Protein AF-A0A2V9RZC2-F1 (afdb_monomer_lite)

Structure (mmCIF, N/CA/C/O backbone):
data_AF-A0A2V9RZC2-F1
#
_entry.id   AF-A0A2V9RZC2-F1
#
loop_
_atom_site.group_PDB
_atom_site.id
_atom_site.type_symbol
_atom_site.label_atom_id
_atom_site.label_alt_id
_atom_site.label_comp_id
_atom_site.label_asym_id
_atom_site.label_entity_id
_atom_site.label_seq_id
_atom_site.pdbx_PDB_ins_code
_atom_site.Cartn_x
_atom_site.Cartn_y
_atom_site.Cartn_z
_atom_site.occupancy
_atom_site.B_iso_or_equiv
_atom_site.auth_seq_id
_atom_site.auth_comp_id
_atom_site.auth_asym_id
_atom_site.auth_atom_id
_atom_site.pdbx_PDB_model_num
ATOM 1 N N . MET A 1 1 ? 24.066 -20.140 -25.108 1.00 56.97 1 MET A N 1
ATOM 2 C CA . MET A 1 1 ? 24.301 -19.162 -24.017 1.00 56.97 1 MET A CA 1
ATOM 3 C C . MET A 1 1 ? 23.384 -17.933 -24.104 1.00 56.97 1 MET A C 1
ATOM 5 O O . MET A 1 1 ? 23.168 -17.300 -23.084 1.00 56.97 1 MET A O 1
ATOM 9 N N . SER A 1 2 ? 22.792 -17.625 -25.269 1.00 66.31 2 SER A N 1
ATOM 10 C CA . SER A 1 2 ? 21.811 -16.539 -25.463 1.00 66.31 2 SER A CA 1
ATOM 11 C C . SER A 1 2 ? 20.410 -16.830 -24.903 1.00 66.31 2 SER A C 1
ATOM 13 O O . SER A 1 2 ? 19.768 -15.919 -24.393 1.00 66.31 2 SER A O 1
ATOM 15 N N . GLU A 1 3 ? 19.943 -18.082 -24.952 1.00 69.06 3 GLU A N 1
ATOM 16 C CA . GLU A 1 3 ? 18.590 -18.438 -24.488 1.00 69.06 3 GLU A CA 1
ATOM 17 C C . GLU A 1 3 ? 18.415 -18.283 -22.971 1.00 69.06 3 GLU A C 1
ATOM 19 O O . GLU A 1 3 ? 17.398 -17.768 -22.523 1.00 69.06 3 GLU A O 1
ATOM 24 N N . LEU A 1 4 ? 19.424 -18.652 -22.170 1.00 71.31 4 LEU A N 1
ATOM 25 C CA . LEU A 1 4 ? 19.379 -18.516 -20.704 1.00 71.31 4 LEU A CA 1
ATOM 26 C C . LEU A 1 4 ? 19.185 -17.054 -20.267 1.00 71.31 4 LEU A C 1
ATOM 28 O O . LEU A 1 4 ? 18.345 -16.767 -19.422 1.00 71.31 4 LEU A O 1
ATOM 32 N N . LEU A 1 5 ? 19.887 -16.118 -20.914 1.00 70.94 5 LEU A N 1
ATOM 33 C CA . LEU A 1 5 ? 19.755 -14.681 -20.649 1.00 70.94 5 LEU A CA 1
ATOM 34 C C . LEU A 1 5 ? 18.361 -14.139 -21.005 1.00 70.94 5 LEU A C 1
ATOM 36 O O . LEU A 1 5 ? 17.854 -13.244 -20.326 1.00 70.94 5 LEU A O 1
ATOM 40 N N . GLN A 1 6 ? 17.727 -14.677 -22.051 1.00 75.44 6 GLN A N 1
ATOM 41 C CA . GLN A 1 6 ? 16.351 -14.320 -22.405 1.00 75.44 6 GLN A CA 1
ATOM 42 C C . GLN A 1 6 ? 15.351 -14.850 -21.371 1.00 75.44 6 GLN A C 1
ATOM 44 O O . GLN A 1 6 ? 14.456 -14.107 -20.959 1.00 75.44 6 GLN A O 1
ATOM 49 N N . TRP A 1 7 ? 15.528 -16.089 -20.904 1.00 77.19 7 TRP A N 1
ATOM 50 C CA . TRP A 1 7 ? 14.687 -16.680 -19.862 1.00 77.19 7 TRP A CA 1
ATOM 51 C C . TRP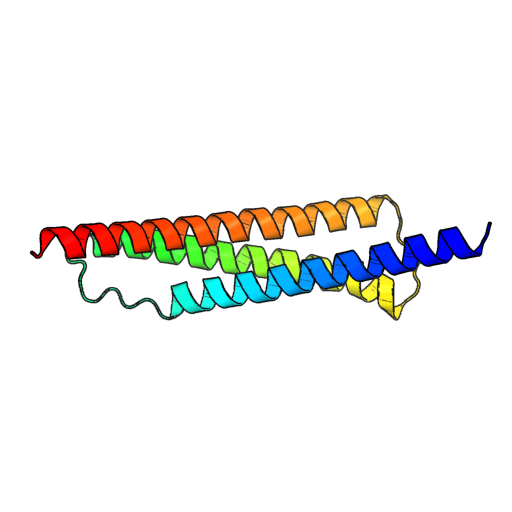 A 1 7 ? 14.766 -15.911 -18.542 1.00 77.19 7 TRP A C 1
ATOM 53 O O . TRP A 1 7 ? 13.722 -15.583 -17.977 1.00 77.19 7 TRP A O 1
ATOM 63 N N . ASP A 1 8 ? 15.964 -15.533 -18.098 1.00 78.62 8 ASP A N 1
ATOM 64 C CA . ASP A 1 8 ? 16.151 -14.736 -16.878 1.00 78.62 8 ASP A CA 1
ATOM 65 C C . ASP A 1 8 ? 15.466 -13.364 -16.978 1.00 78.62 8 ASP A C 1
ATOM 67 O O . ASP A 1 8 ? 14.846 -12.878 -16.024 1.00 78.62 8 ASP A O 1
ATOM 71 N N . HIS A 1 9 ? 15.527 -12.738 -18.156 1.00 77.00 9 HIS A N 1
ATOM 72 C CA . HIS A 1 9 ? 14.887 -11.450 -18.398 1.00 77.00 9 HIS A CA 1
ATOM 73 C C . HIS A 1 9 ? 13.353 -11.544 -18.363 1.00 77.00 9 HIS A C 1
ATOM 75 O O . HIS A 1 9 ? 12.690 -10.714 -17.729 1.00 77.00 9 HIS A O 1
ATOM 81 N N . LEU A 1 10 ? 12.785 -12.569 -19.003 1.00 80.62 10 LEU A N 1
ATOM 82 C CA . LEU A 1 10 ? 11.345 -12.836 -18.991 1.00 80.62 10 LEU A CA 1
ATOM 83 C C . LEU A 1 10 ? 10.847 -13.196 -17.588 1.00 80.62 10 LEU A C 1
ATOM 85 O O . LEU A 1 10 ? 9.820 -12.674 -17.145 1.00 80.62 10 LEU A O 1
ATOM 89 N N . LEU A 1 11 ? 11.599 -14.023 -16.860 1.00 85.50 11 LEU A N 1
ATOM 90 C CA . LEU A 1 11 ? 11.280 -14.408 -15.489 1.00 85.50 11 LEU A CA 1
ATOM 91 C C . LEU A 1 11 ? 11.259 -13.188 -14.564 1.00 85.50 11 LEU A C 1
ATOM 93 O O . LEU A 1 11 ? 10.305 -12.994 -13.809 1.00 85.50 11 LEU A O 1
ATOM 97 N N . SER A 1 12 ? 12.271 -12.323 -14.663 1.00 81.38 12 SER A N 1
ATOM 98 C CA . SER A 1 12 ? 12.325 -11.084 -13.887 1.00 81.38 12 SER A CA 1
ATOM 99 C C . SER A 1 12 ? 11.103 -10.205 -14.154 1.00 81.38 12 SER A C 1
ATOM 101 O O . SER A 1 12 ? 10.437 -9.770 -13.211 1.00 81.38 12 SER A O 1
ATOM 103 N N . LYS A 1 13 ? 10.738 -9.992 -15.424 1.00 81.38 13 LYS A N 1
ATOM 104 C CA . LYS A 1 13 ? 9.528 -9.247 -15.802 1.00 81.38 13 LYS A CA 1
ATOM 105 C C . LYS A 1 13 ? 8.275 -9.837 -15.154 1.00 81.38 13 LYS A C 1
ATOM 107 O O . LYS A 1 13 ? 7.525 -9.100 -14.513 1.00 81.38 13 LYS A O 1
ATOM 112 N N . TYR A 1 14 ? 8.090 -11.151 -15.255 1.00 86.81 14 TYR A N 1
ATOM 113 C CA . TYR A 1 14 ? 6.941 -11.849 -14.680 1.00 86.81 14 TYR A CA 1
ATOM 114 C C . TYR A 1 14 ? 6.846 -11.670 -13.158 1.00 86.81 14 TYR A C 1
ATOM 116 O O . TYR A 1 14 ? 5.783 -11.318 -12.644 1.00 86.81 14 TYR A O 1
ATOM 124 N N . ILE A 1 15 ? 7.965 -11.815 -12.440 1.00 88.25 15 ILE A N 1
ATOM 125 C CA . ILE A 1 15 ? 8.017 -11.633 -10.981 1.00 88.25 15 ILE A CA 1
ATOM 126 C C . ILE A 1 15 ? 7.565 -10.221 -10.582 1.00 88.25 15 ILE A C 1
ATOM 128 O O . ILE A 1 15 ? 6.790 -10.073 -9.637 1.00 88.25 15 ILE A O 1
ATOM 132 N N . HIS A 1 16 ? 7.991 -9.178 -11.301 1.00 87.69 16 HIS A N 1
ATOM 133 C CA . HIS A 1 16 ? 7.593 -7.802 -10.979 1.00 87.69 16 HIS A CA 1
ATOM 134 C C . HIS A 1 16 ? 6.086 -7.566 -11.171 1.00 87.69 16 HIS A C 1
ATOM 136 O O . HIS A 1 16 ? 5.474 -6.891 -10.341 1.00 87.69 16 HIS A O 1
ATOM 142 N N . VAL A 1 17 ? 5.472 -8.130 -12.218 1.00 90.88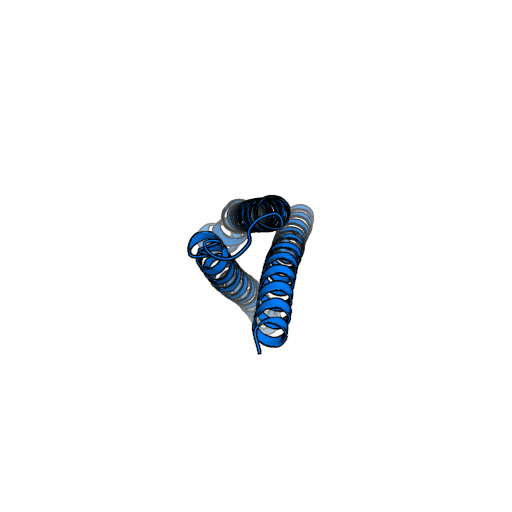 17 VAL A N 1
ATOM 143 C CA . VAL A 1 17 ? 4.010 -8.044 -12.434 1.00 90.88 17 VAL A CA 1
ATOM 144 C C . VAL A 1 17 ? 3.247 -8.823 -11.375 1.00 90.88 17 VAL A C 1
ATOM 146 O O . VAL A 1 17 ? 2.247 -8.338 -10.842 1.00 90.88 17 VAL A O 1
ATOM 149 N N . TRP A 1 18 ? 3.732 -10.015 -11.045 1.00 93.06 18 TRP A N 1
ATOM 150 C CA . TRP A 1 18 ? 3.134 -10.860 -10.023 1.00 93.06 18 TRP A CA 1
ATOM 151 C C . TRP A 1 18 ? 3.149 -10.176 -8.650 1.00 93.06 18 TRP A C 1
ATOM 153 O O . TRP A 1 18 ? 2.101 -10.041 -8.016 1.00 93.06 18 TRP A O 1
ATOM 163 N N . LEU A 1 19 ? 4.301 -9.633 -8.239 1.00 90.88 19 LEU A N 1
ATOM 164 C CA . LEU A 1 19 ? 4.432 -8.858 -7.001 1.00 90.88 19 LEU A CA 1
ATOM 165 C C . LEU A 1 19 ? 3.522 -7.629 -6.996 1.00 90.88 19 LEU A C 1
ATOM 167 O O . LEU A 1 19 ? 2.859 -7.359 -5.994 1.00 90.88 19 LEU A O 1
ATOM 171 N N . TRP A 1 20 ? 3.467 -6.895 -8.109 1.00 93.50 20 TRP A N 1
ATOM 172 C CA . TRP A 1 20 ? 2.583 -5.740 -8.247 1.00 93.50 20 TRP A CA 1
ATOM 173 C C . TRP A 1 20 ? 1.109 -6.120 -8.073 1.00 93.50 20 TRP A C 1
ATOM 175 O O . TRP A 1 20 ? 0.383 -5.431 -7.361 1.00 93.50 20 TRP A O 1
ATOM 185 N N . SER A 1 21 ? 0.686 -7.238 -8.666 1.00 93.50 21 SER A N 1
ATOM 186 C CA . SER A 1 21 ? -0.699 -7.721 -8.613 1.00 93.50 21 SER A CA 1
ATOM 187 C C . SER A 1 21 ? -1.101 -8.147 -7.201 1.00 93.50 21 SER A C 1
ATOM 189 O O . SER A 1 21 ? -2.172 -7.767 -6.725 1.00 93.50 21 SER A O 1
ATOM 191 N N . ILE A 1 22 ? -0.220 -8.868 -6.495 1.00 93.94 22 ILE A N 1
ATOM 192 C CA . ILE A 1 22 ? -0.430 -9.245 -5.088 1.00 93.94 22 ILE A CA 1
ATOM 193 C C . ILE A 1 22 ? -0.562 -7.998 -4.216 1.00 93.94 22 ILE A C 1
ATOM 195 O O . ILE A 1 22 ? -1.509 -7.886 -3.439 1.00 93.94 22 ILE A O 1
ATOM 199 N N . LEU A 1 23 ? 0.362 -7.047 -4.363 1.00 93.81 23 LEU A N 1
ATOM 200 C CA . LEU A 1 23 ? 0.329 -5.791 -3.619 1.00 93.81 23 LEU A CA 1
ATOM 201 C C . LEU A 1 23 ? -0.949 -5.003 -3.899 1.00 93.81 23 LEU A C 1
ATOM 203 O O . LEU A 1 23 ? -1.593 -4.542 -2.964 1.00 93.81 23 LEU A O 1
ATOM 207 N N . PHE A 1 24 ? -1.337 -4.867 -5.167 1.00 95.50 24 PHE A N 1
ATOM 208 C CA . PHE A 1 24 ? -2.557 -4.162 -5.545 1.00 95.50 24 PHE A CA 1
ATOM 209 C C . PHE A 1 24 ? -3.794 -4.806 -4.909 1.00 95.50 24 PHE A C 1
ATOM 211 O O . PHE A 1 24 ? -4.600 -4.116 -4.280 1.00 95.50 24 PHE A O 1
ATOM 218 N N . SER A 1 25 ? -3.916 -6.131 -5.011 1.00 96.19 25 SER A N 1
ATOM 219 C CA . SER A 1 25 ? -5.031 -6.882 -4.430 1.00 96.19 25 SER A CA 1
ATOM 220 C C . SER A 1 25 ? -5.069 -6.777 -2.902 1.00 96.19 25 SER A C 1
ATOM 222 O O . SER A 1 25 ? -6.135 -6.583 -2.322 1.00 96.19 25 SER A O 1
ATOM 224 N N . ALA A 1 26 ? -3.922 -6.882 -2.231 1.00 94.31 26 ALA A N 1
ATOM 225 C CA . ALA A 1 26 ? -3.854 -6.775 -0.777 1.00 94.31 26 ALA A CA 1
ATOM 226 C C . ALA A 1 26 ? -4.189 -5.353 -0.303 1.00 94.31 26 ALA A C 1
ATOM 228 O O . ALA A 1 26 ? -4.988 -5.175 0.616 1.00 94.31 26 ALA A O 1
ATOM 229 N N . THR A 1 27 ? -3.635 -4.332 -0.958 1.00 95.06 27 THR A N 1
ATOM 230 C CA . THR A 1 27 ? -3.880 -2.928 -0.614 1.00 95.06 27 THR A CA 1
ATOM 231 C C . THR A 1 27 ? -5.338 -2.532 -0.832 1.00 95.06 27 THR A C 1
ATOM 233 O O . THR A 1 27 ? -5.915 -1.851 0.015 1.00 95.06 27 THR A O 1
ATOM 236 N N . THR A 1 28 ? -5.964 -2.985 -1.920 1.00 94.75 28 THR A N 1
ATOM 237 C CA . THR A 1 28 ? -7.398 -2.753 -2.166 1.00 94.75 28 THR A CA 1
ATOM 238 C C . THR A 1 28 ? -8.277 -3.485 -1.153 1.00 94.75 28 THR A C 1
ATOM 240 O O . THR A 1 28 ? -9.202 -2.876 -0.616 1.00 94.75 28 THR A O 1
ATOM 243 N N . GLY A 1 29 ? -7.955 -4.737 -0.811 1.00 95.75 29 GLY A N 1
ATOM 244 C CA . GLY A 1 29 ? -8.665 -5.495 0.224 1.00 95.75 29 GLY A CA 1
ATOM 245 C C . GLY A 1 29 ? -8.605 -4.828 1.603 1.00 95.75 29 GLY A C 1
ATOM 246 O O . GLY A 1 29 ? -9.639 -4.620 2.238 1.00 95.75 29 GLY A O 1
ATOM 247 N N . VAL A 1 30 ? -7.412 -4.416 2.044 1.00 94.06 30 VAL A N 1
ATOM 248 C CA . VAL A 1 30 ? -7.231 -3.693 3.318 1.00 94.06 30 VAL A CA 1
ATOM 249 C C . VAL A 1 30 ? -7.924 -2.330 3.282 1.00 94.06 30 VAL A C 1
ATOM 251 O O . VAL A 1 30 ? -8.580 -1.948 4.251 1.00 94.06 30 VAL A O 1
ATOM 254 N N . GLY A 1 31 ? -7.834 -1.614 2.158 1.00 93.31 31 GLY A N 1
ATOM 255 C CA . GLY A 1 31 ? -8.539 -0.351 1.949 1.00 93.31 31 GLY A CA 1
ATOM 256 C C . GLY A 1 31 ? -10.050 -0.496 2.104 1.00 93.31 31 GLY A C 1
ATOM 257 O O . GLY A 1 31 ? -10.664 0.265 2.850 1.00 93.31 31 GLY A O 1
ATOM 258 N N . TYR A 1 32 ? -10.639 -1.515 1.477 1.00 94.06 32 TYR A N 1
ATOM 259 C CA . TYR A 1 32 ? -12.062 -1.813 1.615 1.00 94.06 32 TYR A CA 1
ATOM 260 C C . TYR A 1 32 ? -12.445 -2.110 3.069 1.00 94.06 32 TYR A C 1
ATOM 262 O O . TYR A 1 32 ? -13.413 -1.543 3.570 1.00 94.06 32 TYR A O 1
ATOM 270 N N . MET A 1 33 ? -11.662 -2.931 3.776 1.00 92.31 33 MET A N 1
ATOM 271 C CA . MET A 1 33 ? -11.922 -3.250 5.186 1.00 92.31 33 MET A CA 1
ATOM 272 C C . MET A 1 33 ? -11.888 -2.018 6.099 1.00 92.31 33 MET A C 1
ATOM 274 O O . MET A 1 33 ? -12.651 -1.961 7.061 1.00 92.31 33 MET A O 1
ATOM 278 N N . LEU A 1 34 ? -11.011 -1.050 5.822 1.00 90.44 34 LEU A N 1
ATOM 279 C CA . LEU A 1 34 ? -10.931 0.199 6.585 1.00 90.44 34 LEU A CA 1
ATOM 280 C C . LEU A 1 34 ? -12.100 1.140 6.273 1.00 90.44 34 LEU A C 1
ATOM 282 O O . LEU A 1 34 ? -12.639 1.754 7.187 1.00 90.44 34 LEU A O 1
ATOM 286 N N . VAL A 1 35 ? -12.515 1.238 5.007 1.00 88.75 35 VAL A N 1
ATOM 287 C CA . VAL A 1 35 ? -13.643 2.091 4.587 1.00 88.75 35 VAL A CA 1
ATOM 288 C C . VAL A 1 35 ? -14.985 1.527 5.052 1.00 88.75 35 VAL A C 1
ATOM 290 O O . VAL A 1 35 ? -15.861 2.278 5.471 1.00 88.75 35 VAL A O 1
ATOM 293 N N . ALA A 1 36 ? -15.153 0.206 5.003 1.00 87.81 36 ALA A N 1
ATOM 294 C CA . ALA A 1 36 ? -16.378 -0.469 5.426 1.00 87.81 36 ALA A CA 1
ATOM 295 C C . ALA A 1 36 ? -16.546 -0.526 6.957 1.00 87.81 36 ALA A C 1
ATOM 297 O O . ALA A 1 36 ? -17.569 -1.006 7.448 1.00 87.81 36 ALA A O 1
ATOM 298 N N . TYR A 1 37 ? -15.554 -0.061 7.718 1.00 85.31 37 TYR A N 1
ATOM 299 C CA . TYR A 1 37 ? -15.573 -0.104 9.170 1.00 85.31 37 TYR A CA 1
ATOM 300 C C . TYR A 1 37 ? -16.673 0.792 9.759 1.00 85.31 37 TYR A C 1
ATOM 302 O O . TYR A 1 37 ? -16.712 1.998 9.511 1.00 85.31 37 TYR A O 1
ATOM 310 N N . ARG A 1 38 ? -17.547 0.215 10.594 1.00 80.00 38 ARG A N 1
ATOM 311 C CA . ARG A 1 38 ? -18.607 0.948 11.305 1.00 80.00 38 ARG A CA 1
ATOM 312 C C . ARG A 1 38 ? -18.330 0.996 12.802 1.00 80.00 38 ARG A C 1
ATOM 314 O O . ARG A 1 38 ? -18.500 0.016 13.519 1.00 80.00 38 ARG A O 1
ATOM 321 N N . GLY A 1 39 ? -17.943 2.173 13.286 1.00 68.56 39 GLY A N 1
ATOM 322 C CA . GLY A 1 39 ? -17.580 2.424 14.682 1.00 68.56 39 GLY A CA 1
ATOM 323 C C . GLY A 1 39 ? -18.754 2.640 15.649 1.00 68.56 39 GLY A C 1
ATOM 324 O O . GLY A 1 39 ? -18.581 3.325 16.652 1.00 68.56 39 GLY A O 1
ATOM 325 N N . GLU A 1 40 ? -19.938 2.082 15.399 1.00 64.56 40 GLU A N 1
ATOM 326 C CA . GLU A 1 40 ? -21.167 2.406 16.153 1.00 64.56 40 GLU A CA 1
ATOM 327 C C . GLU A 1 40 ? -21.122 2.019 17.655 1.00 64.56 40 GLU A C 1
ATOM 329 O O . GLU A 1 40 ? -22.027 2.359 18.409 1.00 64.56 40 GLU A O 1
ATOM 334 N N . ARG A 1 41 ? -20.074 1.326 18.134 1.00 67.69 41 ARG A N 1
ATOM 335 C CA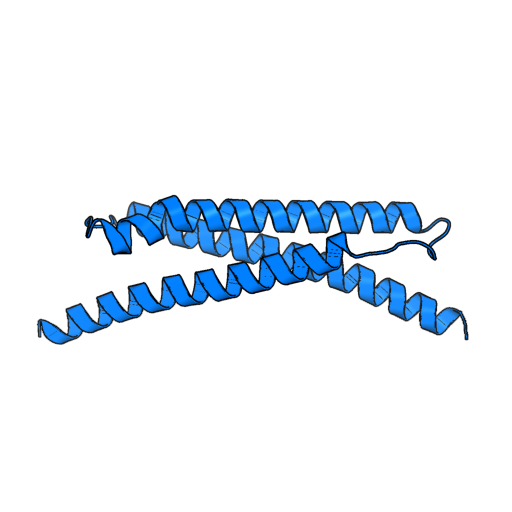 . ARG A 1 41 ? -20.038 0.682 19.465 1.00 67.69 41 ARG A CA 1
ATOM 336 C C . ARG A 1 41 ? -18.999 1.215 20.462 1.00 67.69 41 ARG A C 1
ATOM 338 O O . ARG A 1 41 ? -18.861 0.612 21.526 1.00 67.69 41 ARG A O 1
ATOM 345 N N . TRP A 1 42 ? -18.284 2.302 20.160 1.00 72.38 42 TRP A N 1
ATOM 346 C CA . TRP A 1 42 ? -17.019 2.618 20.853 1.00 72.38 42 TRP A CA 1
ATOM 347 C C . TRP A 1 42 ? -17.046 3.717 21.920 1.00 72.38 42 TRP A C 1
ATOM 349 O O . TRP A 1 42 ? -16.051 3.872 22.625 1.00 72.38 42 TRP A O 1
ATOM 359 N N . GLY A 1 43 ? -18.141 4.467 22.087 1.00 75.94 43 GLY A N 1
ATOM 360 C CA . GLY A 1 43 ? -18.238 5.497 23.136 1.00 75.94 43 GLY A CA 1
ATOM 361 C C . GLY A 1 43 ? -17.037 6.459 23.136 1.00 75.94 43 GLY A C 1
ATOM 362 O O . GLY A 1 43 ? -16.701 7.030 22.099 1.00 75.94 43 GLY A O 1
ATOM 363 N N . SER A 1 44 ? -16.348 6.605 24.273 1.00 76.12 44 SER A N 1
ATOM 364 C CA . SER A 1 44 ? -15.158 7.464 24.431 1.00 76.12 44 SER A CA 1
ATOM 365 C C . SER A 1 44 ? -13.903 6.979 23.683 1.00 76.12 44 SER A C 1
ATOM 367 O O . SER A 1 44 ? -13.031 7.789 23.378 1.00 76.12 44 SER A O 1
ATOM 369 N N . LEU A 1 45 ? -13.815 5.693 23.318 1.00 80.56 45 LEU A N 1
ATOM 370 C CA . LEU A 1 45 ? -12.706 5.136 22.522 1.00 80.56 45 LEU A CA 1
ATOM 371 C C . LEU A 1 45 ? -12.852 5.414 21.014 1.00 80.56 45 LEU A C 1
ATOM 373 O O . LEU A 1 45 ? -11.931 5.144 20.240 1.00 80.56 45 LEU A O 1
ATOM 377 N N . SER A 1 46 ? -13.990 5.975 20.589 1.00 82.69 46 SER A N 1
ATOM 378 C CA . SER A 1 46 ? -14.295 6.265 19.181 1.00 82.69 46 SER A CA 1
ATOM 379 C C . SER A 1 46 ? -13.254 7.165 18.513 1.00 82.69 46 SER A C 1
ATOM 381 O O . SER A 1 46 ? -12.853 6.891 17.384 1.00 82.69 46 SER A O 1
ATOM 383 N N . ILE A 1 47 ? -12.761 8.187 19.218 1.00 85.69 47 ILE A N 1
ATOM 384 C CA . ILE A 1 47 ? -11.768 9.133 18.690 1.00 85.69 47 ILE A CA 1
ATOM 385 C C . ILE A 1 47 ? -10.438 8.425 18.409 1.00 85.69 47 ILE A C 1
ATOM 387 O O . ILE A 1 47 ? -9.869 8.590 17.331 1.00 85.69 47 ILE A O 1
ATOM 391 N N . GLY A 1 48 ? -9.959 7.597 19.344 1.00 88.31 48 GLY A N 1
ATOM 392 C CA . GLY A 1 48 ? -8.703 6.859 19.175 1.00 88.31 48 GLY A CA 1
ATOM 393 C C . GLY A 1 48 ? -8.754 5.912 17.977 1.00 88.31 48 GLY A C 1
ATOM 394 O O . GLY A 1 48 ? -7.820 5.841 17.182 1.00 88.31 48 GLY A O 1
ATOM 395 N N . ILE A 1 49 ? -9.888 5.246 17.786 1.00 88.81 49 ILE A N 1
ATOM 396 C CA . ILE A 1 49 ? -10.093 4.340 16.654 1.00 88.81 49 ILE A CA 1
ATOM 397 C C . ILE A 1 49 ? -10.221 5.097 15.347 1.00 88.81 49 ILE A C 1
ATOM 399 O O . ILE A 1 49 ? -9.668 4.655 14.346 1.00 88.81 49 ILE A O 1
ATOM 403 N N . LEU A 1 50 ? -10.889 6.247 15.347 1.00 88.81 50 LEU A N 1
ATOM 404 C CA . LEU A 1 50 ? -10.991 7.089 14.163 1.00 88.81 50 LEU A CA 1
ATOM 405 C C . LEU A 1 50 ? -9.607 7.563 13.701 1.00 88.81 50 LEU A C 1
ATOM 407 O O . LEU A 1 50 ? -9.332 7.548 12.503 1.00 88.81 50 LEU A O 1
ATOM 411 N N . ILE A 1 51 ? -8.706 7.887 14.635 1.00 91.94 51 ILE A N 1
ATOM 412 C CA . ILE A 1 51 ? -7.304 8.204 14.322 1.00 91.94 51 ILE A CA 1
ATOM 413 C C . ILE A 1 51 ? -6.596 6.994 13.697 1.00 91.94 51 ILE A C 1
ATOM 415 O O . ILE A 1 51 ? -5.914 7.147 12.684 1.00 91.94 51 ILE A O 1
ATOM 419 N N . ILE A 1 52 ? -6.778 5.789 14.247 1.00 93.31 52 ILE A N 1
ATOM 420 C CA . ILE A 1 52 ? -6.166 4.562 13.705 1.00 93.31 52 ILE A CA 1
ATOM 421 C C . ILE A 1 52 ? -6.718 4.240 12.309 1.00 93.31 52 ILE A C 1
ATOM 423 O O . ILE A 1 52 ? -5.947 3.896 11.412 1.00 93.31 52 ILE A O 1
ATOM 427 N N . VAL A 1 53 ? -8.027 4.399 12.092 1.00 92.56 53 VAL A N 1
ATOM 428 C CA . VAL A 1 53 ? -8.674 4.226 10.782 1.00 92.56 53 VAL A CA 1
ATOM 429 C C . VAL A 1 53 ? -8.131 5.242 9.782 1.00 92.56 53 VAL A C 1
ATOM 431 O O . VAL A 1 53 ? -7.738 4.855 8.683 1.00 92.56 53 VAL A O 1
ATOM 434 N N . ALA A 1 54 ? -8.047 6.521 10.158 1.00 93.19 54 ALA A N 1
ATOM 435 C CA . ALA A 1 54 ? -7.500 7.570 9.303 1.00 93.19 54 ALA A CA 1
ATOM 436 C C . ALA A 1 54 ? -6.028 7.301 8.951 1.00 93.19 54 ALA A C 1
ATOM 438 O O . ALA A 1 54 ? -5.646 7.383 7.784 1.00 93.19 54 ALA A O 1
ATOM 439 N N . PHE A 1 55 ? -5.213 6.905 9.931 1.00 95.94 55 PHE A N 1
ATOM 440 C CA . PHE A 1 55 ? -3.818 6.518 9.716 1.00 95.94 55 PHE A CA 1
ATOM 441 C C . PHE A 1 55 ? -3.692 5.311 8.773 1.00 95.94 55 PHE A C 1
ATOM 443 O O . PHE A 1 55 ? -2.871 5.320 7.849 1.00 95.94 55 PHE A O 1
ATOM 450 N N . GLY A 1 56 ? -4.532 4.290 8.961 1.00 94.69 56 GLY A N 1
ATOM 451 C CA . GLY A 1 56 ? -4.611 3.136 8.071 1.00 94.69 56 GLY A CA 1
ATOM 452 C C . GLY A 1 56 ? -4.997 3.541 6.648 1.00 94.69 56 GLY A C 1
ATOM 453 O O . GLY A 1 56 ? -4.332 3.137 5.696 1.00 94.69 56 GLY A O 1
ATOM 454 N N . ALA A 1 57 ? -6.010 4.395 6.492 1.00 94.50 57 ALA A N 1
ATOM 455 C CA . ALA A 1 57 ? -6.473 4.879 5.194 1.00 94.50 57 ALA A CA 1
ATOM 456 C C . ALA A 1 57 ? -5.390 5.689 4.463 1.00 94.50 57 ALA A C 1
ATOM 458 O O . ALA A 1 57 ? -5.121 5.440 3.288 1.00 94.50 57 ALA A O 1
ATOM 459 N N . VAL A 1 58 ? -4.698 6.595 5.162 1.00 96.75 58 VAL A N 1
ATOM 460 C CA . VAL A 1 58 ? -3.549 7.331 4.606 1.00 96.75 58 VAL A CA 1
ATOM 461 C C . VAL A 1 58 ? -2.440 6.365 4.188 1.00 96.75 58 VAL A C 1
ATOM 463 O O . VAL A 1 58 ? -1.873 6.513 3.106 1.00 96.75 58 VAL A O 1
ATOM 466 N N . SER A 1 59 ? -2.162 5.337 4.990 1.00 97.12 59 SER A N 1
ATOM 467 C CA . SER A 1 59 ? -1.175 4.309 4.648 1.00 97.12 59 SER A CA 1
ATOM 468 C C . SER A 1 59 ? -1.573 3.535 3.383 1.00 97.12 59 SER A C 1
ATOM 470 O O . SER A 1 59 ? -0.741 3.348 2.495 1.00 97.12 59 SER A O 1
ATOM 472 N N . VAL A 1 60 ? -2.847 3.165 3.222 1.00 96.50 60 VAL A N 1
ATOM 473 C CA . VAL A 1 60 ? -3.363 2.555 1.982 1.00 96.50 60 VAL A CA 1
ATOM 474 C C . VAL A 1 60 ? -3.160 3.485 0.786 1.00 96.50 60 VAL A C 1
ATOM 476 O O . VAL A 1 60 ? -2.624 3.053 -0.235 1.00 96.50 60 VAL A O 1
ATOM 479 N N . LEU A 1 61 ? -3.515 4.766 0.912 1.00 96.69 61 LEU A N 1
ATOM 480 C CA . LEU A 1 61 ? -3.340 5.750 -0.161 1.00 96.69 61 LEU A CA 1
ATOM 481 C C . LEU A 1 61 ? -1.868 5.908 -0.558 1.00 96.69 61 LEU A C 1
ATOM 483 O O . LEU A 1 61 ? -1.546 5.919 -1.746 1.00 96.69 61 LEU A O 1
ATOM 487 N N . LEU A 1 62 ? -0.957 5.973 0.414 1.00 96.56 62 LEU A N 1
ATOM 488 C CA . LEU A 1 62 ? 0.482 6.052 0.157 1.00 96.56 62 LEU A CA 1
ATOM 489 C C . LEU A 1 62 ? 1.030 4.764 -0.477 1.00 96.56 62 LEU A C 1
ATOM 491 O O . LEU A 1 62 ? 1.909 4.834 -1.345 1.00 96.56 62 LEU A O 1
ATOM 495 N N . SER A 1 63 ? 0.502 3.601 -0.086 1.00 95.31 63 SER A N 1
ATOM 496 C CA . SER A 1 63 ? 0.830 2.320 -0.713 1.00 95.31 63 SER A CA 1
ATOM 497 C C . SER A 1 63 ? 0.396 2.297 -2.179 1.00 95.31 63 SER A C 1
ATOM 499 O O . SER A 1 63 ? 1.239 2.026 -3.039 1.00 95.31 63 SER A O 1
ATOM 501 N N . LEU A 1 64 ? -0.859 2.667 -2.474 1.00 94.62 64 LEU A N 1
ATOM 502 C CA . LEU A 1 64 ? -1.396 2.765 -3.838 1.00 94.62 64 LEU A CA 1
ATOM 503 C C . LEU A 1 64 ? -0.636 3.789 -4.679 1.00 94.62 64 LEU A C 1
ATOM 505 O O . LEU A 1 64 ? -0.289 3.505 -5.823 1.00 94.62 64 LEU A O 1
ATOM 509 N N . TYR A 1 65 ? -0.318 4.954 -4.114 1.00 95.94 65 TYR A N 1
ATO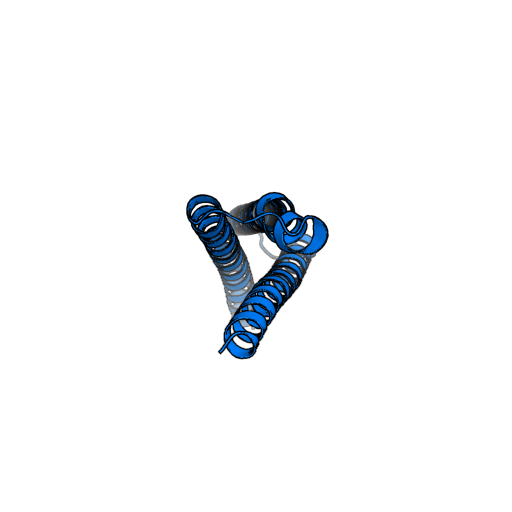M 510 C CA . TYR A 1 65 ? 0.459 5.980 -4.802 1.00 95.94 65 TYR A CA 1
ATOM 511 C C . TYR A 1 65 ? 1.846 5.458 -5.199 1.00 95.94 65 TYR A C 1
ATOM 513 O O . TYR A 1 65 ? 2.261 5.591 -6.352 1.00 95.94 65 TYR A O 1
ATOM 521 N N . SER A 1 66 ? 2.562 4.817 -4.269 1.00 93.31 66 SER A N 1
ATOM 522 C CA . SER A 1 66 ? 3.880 4.236 -4.551 1.00 93.31 66 SER A CA 1
ATOM 523 C C . SER A 1 66 ? 3.795 3.117 -5.593 1.00 93.31 66 SER A C 1
ATOM 525 O O . SER A 1 66 ? 4.646 3.031 -6.482 1.00 93.31 66 SER A O 1
ATOM 527 N N . LEU A 1 67 ? 2.738 2.305 -5.523 1.00 94.00 67 LEU A N 1
ATOM 528 C CA . LEU A 1 67 ? 2.474 1.212 -6.450 1.00 94.00 67 LEU A CA 1
ATOM 529 C C . LEU A 1 67 ? 2.148 1.718 -7.867 1.00 94.00 67 LEU A C 1
ATOM 531 O O . LEU A 1 67 ? 2.677 1.198 -8.849 1.00 94.00 67 LEU A O 1
ATOM 535 N N . GLY A 1 68 ? 1.346 2.778 -7.981 1.00 92.94 68 GLY A N 1
ATOM 536 C CA . GLY A 1 68 ? 1.052 3.447 -9.249 1.00 92.94 68 GLY A CA 1
ATOM 537 C C . GLY A 1 68 ? 2.296 4.101 -9.855 1.00 92.94 68 GLY A C 1
ATOM 538 O O . GLY A 1 68 ? 2.549 3.987 -11.053 1.00 92.94 68 GLY A O 1
ATOM 539 N N . ARG A 1 69 ? 3.154 4.709 -9.025 1.00 92.75 69 ARG A N 1
ATOM 540 C CA . ARG A 1 69 ? 4.449 5.249 -9.476 1.00 92.75 69 ARG A CA 1
ATOM 541 C C . ARG A 1 69 ? 5.416 4.154 -9.928 1.00 92.75 69 ARG A C 1
ATOM 543 O O . ARG A 1 69 ? 6.249 4.422 -10.794 1.00 92.75 69 ARG A O 1
ATOM 550 N N . PHE A 1 70 ? 5.356 2.957 -9.352 1.00 92.31 70 PHE A N 1
ATOM 551 C CA . PHE A 1 70 ? 6.117 1.801 -9.831 1.00 92.31 70 PHE A CA 1
ATOM 552 C C . PHE A 1 70 ? 5.573 1.286 -11.171 1.00 92.31 70 PHE A C 1
ATOM 554 O O . PHE A 1 70 ? 6.357 1.059 -12.091 1.00 92.31 70 PHE A O 1
ATOM 561 N N . LEU A 1 71 ? 4.246 1.195 -11.311 1.00 92.00 71 LEU A N 1
ATOM 562 C CA . LEU A 1 71 ? 3.590 0.793 -12.557 1.00 92.00 71 LEU A CA 1
ATOM 563 C C . LEU A 1 71 ? 3.999 1.705 -13.718 1.00 92.00 71 LEU A C 1
ATOM 565 O O . LEU A 1 71 ? 4.578 1.248 -14.697 1.00 92.00 71 LEU A O 1
ATOM 569 N N . VAL A 1 72 ? 3.751 3.009 -13.575 1.00 90.50 72 VAL A N 1
ATOM 570 C CA . VAL A 1 72 ? 3.983 3.993 -14.643 1.00 90.50 72 VAL A CA 1
ATOM 571 C C . VAL A 1 72 ? 5.471 4.221 -14.896 1.00 90.50 72 VAL A C 1
ATOM 573 O O . VAL A 1 72 ? 5.882 4.419 -16.032 1.00 90.50 72 VAL A O 1
ATOM 576 N N . GLY A 1 73 ? 6.291 4.208 -13.844 1.00 85.81 73 GLY A N 1
ATOM 577 C CA . GLY A 1 73 ? 7.703 4.573 -13.954 1.00 85.81 73 GLY A CA 1
ATOM 578 C C . GLY A 1 73 ? 8.659 3.433 -14.293 1.00 85.81 73 GLY A C 1
ATOM 579 O O . GLY A 1 73 ? 9.816 3.720 -14.563 1.00 85.81 73 GLY A O 1
ATOM 580 N N . TYR A 1 74 ? 8.227 2.174 -14.223 1.00 89.00 74 TYR A N 1
ATOM 581 C CA . TYR A 1 74 ? 9.099 1.024 -14.480 1.00 89.00 74 TYR A CA 1
ATOM 582 C C . TYR A 1 74 ? 8.376 -0.073 -15.250 1.00 89.00 74 TYR A C 1
ATOM 584 O O . TYR A 1 74 ? 8.823 -0.466 -16.320 1.00 89.00 74 TYR A O 1
ATOM 592 N N . LEU A 1 75 ? 7.237 -0.539 -14.738 1.00 87.00 75 LEU A N 1
ATOM 593 C CA . LEU A 1 75 ? 6.570 -1.732 -15.256 1.00 87.00 75 LEU A CA 1
ATOM 594 C C . LEU A 1 75 ? 6.010 -1.506 -16.672 1.00 87.00 75 LEU A C 1
ATOM 596 O O . LEU A 1 75 ? 6.266 -2.316 -17.556 1.00 87.00 75 LEU A O 1
ATOM 600 N N . LEU A 1 76 ? 5.333 -0.380 -16.931 1.00 88.25 76 LEU A N 1
ATOM 601 C CA . LEU A 1 76 ? 4.849 -0.050 -18.277 1.00 88.25 76 LEU A CA 1
ATOM 602 C C . LEU A 1 76 ? 6.004 0.136 -19.287 1.00 88.25 76 LEU A C 1
ATOM 604 O O . LEU A 1 76 ? 5.982 -0.551 -20.309 1.00 88.25 76 LEU A O 1
ATOM 608 N N . PRO A 1 77 ? 7.045 0.956 -19.023 1.00 85.38 77 PRO A N 1
ATOM 609 C CA . PRO A 1 77 ? 8.198 1.059 -19.924 1.00 85.38 77 PRO A CA 1
ATOM 610 C C . PRO A 1 77 ? 8.905 -0.279 -20.188 1.00 85.38 77 PRO A C 1
ATOM 612 O O . PRO A 1 77 ? 9.267 -0.567 -21.328 1.00 85.38 77 PRO A O 1
ATOM 615 N N . ALA A 1 78 ? 9.057 -1.119 -19.154 1.00 83.12 78 ALA A N 1
ATOM 616 C CA . ALA A 1 78 ? 9.713 -2.427 -19.254 1.00 83.12 78 ALA A CA 1
ATOM 617 C C . ALA A 1 78 ? 8.997 -3.393 -20.204 1.00 83.12 78 ALA A C 1
ATOM 619 O O . ALA A 1 78 ? 9.641 -4.248 -20.818 1.00 83.12 78 ALA A O 1
ATOM 620 N N . PHE A 1 79 ? 7.667 -3.303 -20.268 1.00 81.44 79 PHE A N 1
ATOM 621 C CA . PHE A 1 79 ? 6.829 -4.220 -21.035 1.00 81.44 79 PHE A CA 1
ATOM 622 C C . PHE A 1 79 ? 6.472 -3.694 -22.423 1.00 81.44 79 PHE A C 1
ATOM 624 O O . PHE A 1 79 ? 6.447 -4.483 -23.359 1.00 81.44 79 PHE A O 1
ATOM 631 N N . PHE A 1 80 ? 6.202 -2.394 -22.565 1.00 82.62 80 PHE A N 1
ATOM 632 C CA . PHE A 1 80 ? 5.651 -1.839 -23.805 1.00 82.62 80 PHE A CA 1
ATOM 633 C C . PHE A 1 80 ? 6.678 -1.160 -24.705 1.00 82.62 80 PHE A C 1
ATOM 635 O O . PHE A 1 80 ? 6.445 -1.053 -25.903 1.00 82.62 80 PHE A O 1
ATOM 642 N N . THR A 1 81 ? 7.779 -0.653 -24.152 1.00 77.62 81 THR A N 1
ATOM 643 C CA . THR A 1 81 ? 8.714 0.191 -24.917 1.00 77.62 81 THR A CA 1
ATOM 644 C C . THR A 1 81 ? 10.028 -0.521 -25.225 1.00 77.62 81 THR A C 1
ATOM 646 O O . THR A 1 81 ? 10.863 0.051 -25.913 1.00 77.62 81 THR A O 1
ATOM 649 N N . GLU A 1 82 ? 10.240 -1.728 -24.677 1.00 67.62 82 GLU A N 1
ATOM 650 C CA . GLU A 1 82 ? 11.528 -2.452 -24.683 1.00 67.62 82 GLU A CA 1
ATOM 651 C C . GLU A 1 82 ? 12.732 -1.567 -24.313 1.00 67.62 82 GLU A C 1
ATOM 653 O O . GLU A 1 82 ? 13.882 -1.891 -24.603 1.00 67.62 82 GLU A O 1
ATOM 658 N N . ALA A 1 83 ? 12.471 -0.440 -23.644 1.00 65.62 83 ALA A N 1
ATOM 659 C CA . ALA A 1 83 ? 13.486 0.538 -23.333 1.00 65.62 83 ALA A CA 1
ATOM 660 C C . ALA A 1 83 ? 14.518 -0.137 -22.434 1.00 65.62 83 ALA A C 1
ATOM 662 O O . ALA A 1 83 ? 14.163 -0.784 -21.443 1.00 65.62 83 ALA A O 1
ATOM 663 N N . THR A 1 84 ? 15.796 0.004 -22.780 1.00 68.19 84 THR A N 1
ATOM 664 C CA . THR A 1 84 ? 16.899 -0.440 -21.932 1.00 68.19 84 THR A CA 1
ATOM 665 C C . THR A 1 84 ? 16.795 0.284 -20.600 1.00 68.19 84 THR A C 1
ATOM 667 O O . THR A 1 84 ? 17.147 1.457 -20.491 1.00 68.19 84 THR A O 1
ATOM 670 N N . ILE A 1 85 ? 16.251 -0.406 -19.597 1.00 74.44 85 ILE A N 1
ATOM 671 C CA . ILE A 1 85 ? 16.090 0.155 -18.264 1.00 74.44 85 ILE A CA 1
ATOM 672 C C . ILE A 1 85 ? 17.452 0.196 -17.595 1.00 74.4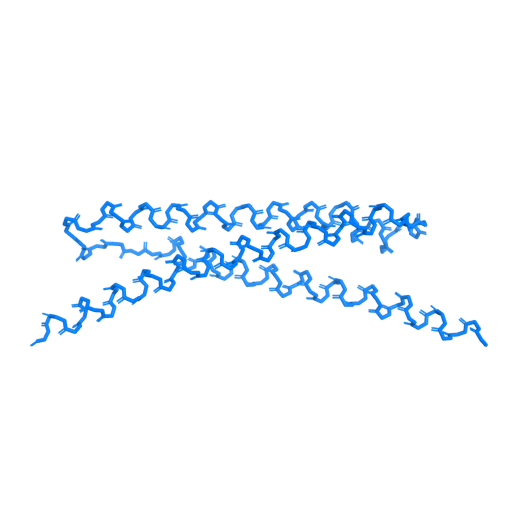4 85 ILE A C 1
ATOM 674 O O . ILE A 1 85 ? 18.056 -0.851 -17.334 1.00 74.44 85 ILE A O 1
ATOM 678 N N . ASP A 1 86 ? 17.889 1.412 -17.293 1.00 81.19 86 ASP A N 1
ATOM 679 C CA . ASP A 1 86 ? 19.128 1.664 -16.581 1.00 81.19 86 ASP A CA 1
ATOM 680 C C . ASP A 1 86 ? 19.090 1.070 -15.156 1.00 81.19 86 ASP A C 1
ATOM 682 O O . ASP A 1 86 ? 18.038 0.929 -14.518 1.00 81.19 86 ASP A O 1
ATOM 686 N N . GLU A 1 87 ? 20.264 0.736 -14.630 1.00 81.38 87 GLU A N 1
ATOM 687 C CA . GLU A 1 87 ? 20.491 0.302 -13.245 1.00 81.38 87 GLU A CA 1
ATOM 688 C C . GLU A 1 87 ? 19.855 1.278 -12.238 1.00 81.38 87 GLU A C 1
ATOM 690 O O . GLU A 1 87 ? 19.200 0.870 -11.269 1.00 81.38 87 GLU A O 1
ATOM 695 N N . ALA A 1 88 ? 19.964 2.583 -12.508 1.00 84.38 88 ALA A N 1
ATOM 696 C CA . ALA A 1 88 ? 19.375 3.627 -11.678 1.00 84.38 88 ALA A CA 1
ATOM 697 C C . ALA A 1 88 ? 17.841 3.519 -11.585 1.00 84.38 88 ALA A C 1
ATOM 699 O O . ALA A 1 88 ? 17.265 3.695 -10.501 1.00 84.38 88 ALA A O 1
ATOM 700 N N . ASP A 1 89 ? 17.173 3.192 -12.690 1.00 82.56 89 ASP A N 1
ATOM 701 C CA . ASP A 1 89 ? 15.718 3.065 -12.743 1.00 82.56 89 ASP A CA 1
ATOM 702 C C . ASP A 1 89 ? 15.237 1.773 -12.084 1.00 82.56 89 ASP A C 1
ATOM 704 O O . ASP A 1 89 ? 14.260 1.808 -11.328 1.00 82.56 89 ASP A O 1
ATOM 708 N N . LYS A 1 90 ? 15.976 0.666 -12.237 1.00 82.44 90 LYS A N 1
ATOM 709 C CA . LYS A 1 90 ? 15.735 -0.577 -11.479 1.00 82.44 90 LYS A CA 1
ATOM 710 C C . LYS A 1 90 ? 15.811 -0.341 -9.970 1.00 82.44 90 LYS A C 1
ATOM 712 O O . LYS A 1 90 ? 14.904 -0.729 -9.229 1.00 82.44 90 LYS A O 1
ATOM 717 N N . LYS A 1 91 ? 16.843 0.365 -9.497 1.00 87.25 91 LYS A N 1
ATOM 718 C CA . LYS A 1 91 ? 17.009 0.684 -8.068 1.00 87.25 91 LYS A CA 1
ATOM 719 C C . LYS A 1 91 ? 15.874 1.566 -7.536 1.00 87.25 91 LYS A C 1
ATOM 721 O O . LYS A 1 91 ? 15.349 1.334 -6.437 1.00 87.25 91 LYS A O 1
ATOM 726 N N . ARG A 1 92 ? 15.449 2.566 -8.316 1.00 87.94 92 ARG A N 1
ATOM 727 C CA . ARG A 1 92 ? 14.292 3.417 -7.980 1.00 87.94 92 ARG A CA 1
ATOM 728 C C . ARG A 1 92 ? 12.997 2.611 -7.946 1.00 87.94 92 ARG A C 1
ATOM 730 O O . ARG A 1 92 ? 12.193 2.811 -7.034 1.00 87.94 92 ARG A O 1
ATOM 737 N N . ALA A 1 93 ? 12.804 1.698 -8.893 1.00 86.25 93 ALA A N 1
ATOM 738 C CA . ALA A 1 93 ? 11.646 0.819 -8.955 1.00 86.25 93 ALA A CA 1
ATOM 739 C C . ALA A 1 93 ? 11.569 -0.092 -7.720 1.00 86.25 93 ALA A C 1
ATOM 741 O O . ALA A 1 93 ? 10.552 -0.083 -7.024 1.00 86.25 93 ALA A O 1
ATOM 742 N N . GLY A 1 94 ? 12.666 -0.767 -7.365 1.00 87.44 94 GLY A N 1
ATOM 743 C CA . GLY A 1 94 ? 12.743 -1.578 -6.146 1.00 87.44 94 GLY A CA 1
ATOM 744 C C . GLY A 1 94 ? 12.446 -0.769 -4.879 1.00 87.44 94 GLY A C 1
ATOM 745 O O . GLY A 1 94 ? 11.679 -1.206 -4.023 1.00 87.44 94 GLY A O 1
ATOM 746 N N . THR A 1 95 ? 12.947 0.469 -4.794 1.00 91.06 95 THR A N 1
ATOM 747 C CA . THR A 1 95 ? 12.639 1.375 -3.672 1.00 91.06 95 THR A CA 1
ATOM 748 C C . THR A 1 95 ? 11.147 1.722 -3.597 1.00 91.06 95 THR A C 1
ATOM 750 O O . THR A 1 95 ? 10.570 1.733 -2.508 1.00 91.06 95 THR A O 1
ATOM 753 N N . ARG A 1 96 ? 10.490 1.990 -4.736 1.00 90.94 96 ARG A N 1
ATOM 754 C CA . ARG A 1 96 ? 9.040 2.272 -4.788 1.00 90.94 96 ARG A CA 1
ATOM 755 C C . ARG A 1 96 ? 8.211 1.053 -4.389 1.00 90.94 96 ARG A C 1
ATOM 757 O O . ARG A 1 96 ? 7.230 1.207 -3.658 1.00 90.94 96 ARG A O 1
ATOM 764 N N . LEU A 1 97 ? 8.620 -0.137 -4.817 1.00 90.88 97 LEU A N 1
ATOM 765 C CA . LEU A 1 97 ? 7.964 -1.389 -4.451 1.00 90.88 97 LEU A CA 1
ATOM 766 C C . LEU A 1 97 ? 8.099 -1.657 -2.943 1.00 90.88 97 LEU A C 1
ATOM 768 O O . LEU A 1 97 ? 7.100 -1.865 -2.258 1.00 90.88 97 LEU A O 1
ATOM 772 N N . ALA A 1 98 ? 9.310 -1.524 -2.395 1.00 92.50 98 ALA A N 1
ATOM 773 C CA . ALA A 1 98 ? 9.563 -1.658 -0.961 1.00 92.50 98 ALA A CA 1
ATOM 774 C C . ALA A 1 98 ? 8.771 -0.631 -0.135 1.00 92.50 98 ALA A C 1
ATOM 776 O O . ALA A 1 98 ? 8.223 -0.958 0.917 1.00 92.50 98 ALA A O 1
ATOM 777 N N . LYS A 1 99 ? 8.664 0.614 -0.616 1.00 92.81 99 LYS A N 1
ATOM 778 C CA . LYS A 1 99 ? 7.859 1.656 0.033 1.00 92.81 99 LYS A CA 1
ATOM 779 C C . LYS A 1 99 ? 6.365 1.305 0.031 1.00 92.81 99 LYS A C 1
ATOM 781 O O . LYS A 1 99 ? 5.707 1.507 1.048 1.00 92.81 99 LYS A O 1
ATOM 786 N N . SER A 1 100 ? 5.849 0.735 -1.062 1.00 93.38 100 SER A N 1
ATOM 787 C CA . SER A 1 100 ? 4.461 0.254 -1.140 1.00 93.38 100 SER A CA 1
ATOM 788 C C . SER A 1 100 ? 4.185 -0.853 -0.116 1.00 93.38 100 SER A C 1
ATOM 790 O O . SER A 1 100 ? 3.205 -0.757 0.626 1.00 93.38 100 SER A O 1
ATOM 792 N N . PHE A 1 101 ? 5.098 -1.825 0.010 1.00 94.50 101 PHE A N 1
ATOM 793 C CA . PHE A 1 101 ? 5.039 -2.866 1.043 1.00 94.50 101 PHE A CA 1
ATOM 794 C C . PHE A 1 101 ? 5.021 -2.287 2.456 1.00 94.50 101 PHE A C 1
ATOM 796 O O . PHE A 1 101 ? 4.172 -2.661 3.258 1.00 94.50 101 PHE A O 1
ATOM 803 N N . ARG A 1 102 ? 5.928 -1.353 2.770 1.00 96.50 102 ARG A N 1
ATOM 804 C CA . ARG A 1 102 ? 5.998 -0.735 4.106 1.00 96.50 102 ARG A CA 1
ATOM 805 C C . ARG A 1 102 ? 4.678 -0.077 4.493 1.00 96.50 102 ARG A C 1
ATOM 807 O O . ARG A 1 102 ? 4.195 -0.289 5.599 1.00 96.50 102 ARG A O 1
ATOM 814 N N . PHE A 1 103 ? 4.073 0.681 3.583 1.00 96.56 103 PHE A N 1
ATOM 815 C CA . PHE A 1 103 ? 2.785 1.315 3.853 1.00 96.56 103 PHE A CA 1
ATOM 816 C C . PHE A 1 103 ? 1.628 0.319 3.938 1.00 96.56 103 PHE A C 1
ATOM 818 O O . PHE A 1 103 ? 0.744 0.494 4.773 1.00 96.56 103 PHE A O 1
ATOM 825 N N . LEU A 1 104 ? 1.647 -0.748 3.136 1.00 95.44 104 LEU A N 1
ATOM 826 C CA . LEU A 1 104 ? 0.666 -1.824 3.264 1.00 95.44 104 LEU A CA 1
ATOM 827 C C . LEU A 1 104 ? 0.770 -2.508 4.635 1.00 95.44 104 LEU A C 1
ATOM 829 O O . LEU A 1 104 ? -0.248 -2.710 5.288 1.00 95.44 104 LEU A O 1
ATOM 833 N N . ILE A 1 105 ? 1.985 -2.799 5.109 1.00 96.75 105 ILE A N 1
ATOM 834 C CA . ILE A 1 105 ? 2.211 -3.367 6.446 1.00 96.75 105 ILE A CA 1
ATOM 835 C C . ILE A 1 105 ? 1.640 -2.439 7.523 1.00 96.75 105 ILE A C 1
ATOM 837 O O . ILE A 1 105 ? 0.928 -2.908 8.404 1.00 96.75 105 ILE A O 1
ATOM 841 N N . LEU A 1 106 ? 1.880 -1.127 7.434 1.00 96.06 106 LEU A N 1
ATOM 842 C CA . LEU A 1 106 ? 1.307 -0.159 8.376 1.00 96.06 106 LEU A CA 1
ATOM 843 C C . LEU A 1 106 ? -0.230 -0.158 8.355 1.00 96.06 106 LEU A C 1
ATOM 845 O O . LEU A 1 106 ? -0.851 -0.134 9.417 1.00 96.06 106 LEU A O 1
ATOM 849 N N . ALA A 1 107 ? -0.847 -0.242 7.174 1.00 95.06 107 ALA A N 1
ATOM 850 C CA . ALA A 1 107 ? -2.300 -0.341 7.047 1.00 95.06 107 ALA A CA 1
ATOM 851 C C . ALA A 1 107 ? -2.855 -1.644 7.650 1.00 95.06 107 ALA A C 1
ATOM 853 O O . ALA A 1 107 ? -3.873 -1.621 8.344 1.00 95.06 107 ALA A O 1
ATOM 854 N N . ILE A 1 108 ? -2.168 -2.771 7.435 1.00 96.12 108 ILE A N 1
ATOM 855 C CA . ILE A 1 108 ? -2.524 -4.066 8.031 1.00 96.12 108 ILE A CA 1
ATOM 856 C C . ILE A 1 108 ? -2.415 -3.994 9.554 1.00 96.12 108 ILE A C 1
ATOM 858 O O . ILE A 1 108 ? -3.345 -4.397 10.244 1.00 96.12 108 ILE A O 1
ATOM 862 N N . LEU A 1 109 ? -1.324 -3.440 10.089 1.00 96.81 109 LEU A N 1
ATOM 863 C CA . LEU A 1 109 ? -1.145 -3.274 11.532 1.00 96.81 109 LEU A CA 1
ATOM 864 C C . LEU A 1 109 ? -2.252 -2.408 12.137 1.00 96.81 109 LEU A C 1
ATOM 866 O O . LEU A 1 109 ? -2.834 -2.795 13.146 1.00 96.81 109 LEU A O 1
ATOM 870 N N . ALA A 1 110 ? -2.613 -1.296 11.492 1.00 94.12 110 ALA A N 1
ATOM 871 C CA . ALA A 1 110 ? -3.746 -0.478 11.921 1.00 94.12 110 ALA A CA 1
ATOM 872 C C . ALA A 1 110 ? -5.051 -1.297 11.959 1.00 94.12 110 ALA A C 1
ATOM 874 O O . ALA A 1 110 ? -5.783 -1.257 12.950 1.00 94.12 110 ALA A O 1
ATOM 875 N N . ARG A 1 111 ? -5.314 -2.110 10.926 1.00 93.56 111 ARG A N 1
ATOM 876 C CA . ARG A 1 111 ? -6.493 -2.989 10.878 1.00 93.56 111 ARG A CA 1
ATOM 877 C C . ARG A 1 111 ? -6.477 -4.071 11.962 1.00 93.56 111 ARG A C 1
ATOM 879 O O . ARG A 1 111 ? -7.541 -4.377 12.508 1.00 93.56 111 ARG A O 1
ATOM 886 N N . LEU A 1 112 ? -5.309 -4.631 12.272 1.00 94.69 112 LEU A N 1
ATOM 887 C CA . LEU A 1 112 ? -5.131 -5.614 13.342 1.00 94.69 112 LEU A CA 1
ATOM 888 C C . LEU A 1 112 ? -5.373 -4.993 14.716 1.00 94.69 112 LEU A C 1
ATOM 890 O O . LEU A 1 112 ? -6.062 -5.602 15.527 1.00 94.69 112 LEU A O 1
ATOM 894 N N . VAL A 1 113 ? -4.886 -3.774 14.963 1.00 93.25 113 VAL A N 1
ATOM 895 C CA . VAL A 1 113 ? -5.151 -3.050 16.217 1.00 93.25 113 VAL A CA 1
ATOM 896 C C . VAL A 1 113 ? -6.650 -2.807 16.394 1.00 93.25 113 VAL A C 1
ATOM 898 O O . VAL A 1 113 ? -7.181 -3.064 17.473 1.00 93.25 113 VAL A O 1
ATOM 901 N N . ILE A 1 114 ? -7.350 -2.394 15.331 1.00 90.81 114 ILE A N 1
ATOM 902 C CA . ILE A 1 114 ? -8.814 -2.255 15.352 1.00 90.81 114 ILE A CA 1
ATOM 903 C C . ILE A 1 114 ? -9.475 -3.600 15.694 1.00 90.81 114 ILE A C 1
ATOM 905 O O . ILE A 1 114 ? -10.289 -3.663 16.608 1.00 90.81 114 ILE A O 1
ATOM 909 N N . GLY A 1 115 ? -9.088 -4.688 15.018 1.00 89.19 115 GLY A N 1
ATOM 910 C CA . GLY A 1 115 ? -9.665 -6.019 15.254 1.00 89.19 115 GLY A CA 1
ATOM 911 C C . GLY A 1 115 ? -9.377 -6.589 16.649 1.00 89.19 115 GLY A C 1
ATOM 912 O O . GLY A 1 115 ? -10.235 -7.237 17.250 1.00 89.19 115 GLY A O 1
ATOM 913 N N . ALA A 1 116 ? -8.195 -6.316 17.203 1.00 90.38 116 ALA A N 1
ATOM 914 C CA . ALA A 1 116 ? -7.844 -6.685 18.570 1.00 90.38 116 ALA A CA 1
ATOM 915 C C . ALA A 1 116 ? -8.695 -5.911 19.582 1.00 90.38 116 ALA A C 1
ATOM 917 O O . ALA A 1 116 ? -9.250 -6.507 20.504 1.00 90.38 116 ALA A O 1
ATOM 918 N N . ALA A 1 117 ? -8.863 -4.605 19.376 1.00 87.62 117 ALA A N 1
ATOM 919 C CA . ALA A 1 117 ? -9.727 -3.789 20.215 1.00 87.62 117 ALA A CA 1
ATOM 920 C C . ALA A 1 117 ? -11.194 -4.274 20.159 1.00 87.62 117 ALA A C 1
ATOM 922 O O . ALA A 1 117 ? -11.862 -4.313 21.193 1.00 87.62 117 ALA A O 1
ATOM 923 N N . GLU A 1 118 ? -11.684 -4.693 18.982 1.00 86.62 118 GLU A N 1
ATOM 924 C CA . GLU A 1 118 ? -13.033 -5.263 18.823 1.00 86.62 118 GLU A CA 1
ATOM 925 C C . GLU A 1 118 ? -13.175 -6.559 19.617 1.00 86.62 118 GLU A C 1
ATOM 927 O O . GLU A 1 118 ? -14.164 -6.753 20.325 1.00 86.62 118 GLU A O 1
ATOM 932 N N . SER A 1 119 ? -12.165 -7.425 19.529 1.00 87.38 119 SER A N 1
ATOM 933 C CA . SER A 1 119 ? -12.134 -8.714 20.220 1.00 87.38 119 SER A CA 1
ATOM 934 C C . SER A 1 119 ? -12.131 -8.539 21.740 1.00 87.38 119 SER A C 1
ATOM 936 O O . SER A 1 119 ? -12.889 -9.208 22.437 1.00 87.38 119 SER A O 1
ATOM 938 N N . VAL A 1 120 ? -11.337 -7.598 22.264 1.00 86.75 120 VAL A N 1
ATOM 939 C CA . VAL A 1 120 ? -11.301 -7.288 23.703 1.00 86.75 120 VAL A CA 1
ATOM 940 C C . VAL A 1 120 ? -12.657 -6.773 24.186 1.00 86.75 120 VAL A C 1
ATOM 942 O O . VAL A 1 120 ? -13.162 -7.245 25.202 1.00 86.75 120 VAL A O 1
ATOM 945 N N . LEU A 1 121 ? -13.289 -5.852 23.451 1.00 81.88 121 LEU A N 1
ATOM 946 C CA . LEU A 1 121 ? -14.626 -5.372 23.811 1.00 81.88 121 LEU A CA 1
ATOM 947 C C . LEU A 1 121 ? -15.695 -6.461 23.740 1.00 81.88 121 LEU A C 1
ATOM 949 O O . LEU A 1 121 ? -16.623 -6.443 24.545 1.00 81.88 121 LEU A O 1
ATOM 953 N N . ALA A 1 122 ? -15.597 -7.376 22.776 1.00 82.00 122 ALA A N 1
ATOM 954 C CA . ALA A 1 122 ? -16.523 -8.494 22.670 1.00 82.00 122 ALA A CA 1
ATOM 955 C C . ALA A 1 122 ? -16.428 -9.410 23.898 1.00 82.00 122 ALA A C 1
ATOM 957 O O . ALA A 1 122 ? -17.463 -9.813 24.417 1.00 82.00 122 ALA A O 1
ATOM 958 N N . ILE A 1 123 ? -15.213 -9.671 24.392 1.00 85.50 123 ILE A N 1
ATOM 959 C CA . ILE A 1 123 ? -14.978 -10.478 25.597 1.00 85.50 123 ILE A CA 1
ATOM 960 C C . ILE A 1 123 ? -15.510 -9.774 26.851 1.00 85.50 123 ILE A C 1
ATOM 962 O O . ILE A 1 123 ? -16.189 -10.405 27.646 1.00 85.50 123 ILE A O 1
ATOM 966 N N . LEU A 1 124 ? -15.254 -8.471 27.016 1.00 80.50 124 LEU A N 1
ATOM 967 C CA . LEU A 1 124 ? -15.660 -7.707 28.210 1.00 80.50 124 LEU A CA 1
ATOM 968 C C . LEU A 1 124 ? -17.178 -7.482 28.346 1.00 80.50 124 LEU A C 1
ATOM 970 O O . LEU A 1 124 ? -17.6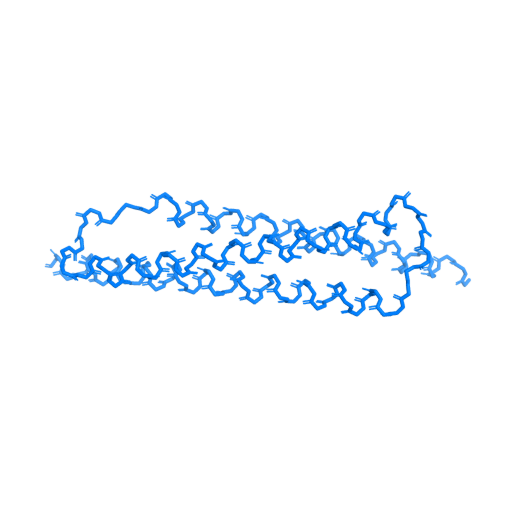27 -6.969 29.369 1.00 80.50 124 LEU A O 1
ATOM 974 N N . ARG A 1 125 ? -17.962 -7.766 27.299 1.00 65.00 125 ARG A N 1
ATOM 975 C CA . ARG A 1 125 ? -19.431 -7.646 27.309 1.00 65.00 125 ARG A CA 1
ATOM 976 C C . ARG A 1 125 ? -20.147 -8.941 27.712 1.00 65.00 125 ARG A C 1
ATOM 978 O O . ARG A 1 125 ? -21.371 -8.905 27.833 1.00 65.00 125 ARG A O 1
ATOM 985 N N . PHE A 1 126 ? -19.412 -10.037 27.881 1.00 51.22 126 PHE A N 1
ATOM 986 C CA . PHE A 1 126 ? -19.868 -11.263 28.537 1.00 51.22 126 PHE A CA 1
ATOM 987 C C . PHE A 1 126 ? -19.418 -11.264 29.999 1.00 51.22 126 PHE A C 1
ATOM 989 O O . PHE A 1 126 ? -20.153 -11.860 30.815 1.00 51.22 126 PHE A O 1
#

Foldseek 3Di:
DVVVVVVVLVVVLVVLVVLLVVLVVLLVVLLCLLVVDDPPDQVPCSVVLVVLSVLLNVLSVLLVVLSVCLCVQPNCCVPPVVPPQDPVSVVSSVVSSVSSVVSSVSSVVSVVVVVVVVVVVVVVVD

Secondary structure (DSSP, 8-state):
-HHHHHHHHHHHHHHHHHHHHHHHHHHHHHHHHHHT---TT-GGGHHHHHHHHHHHHHHHHHHHHHHHHHIIIIIHHHHHS-----HHHHHHHHHHHHHHHHHHHHHHHHHHHHHHHHHHHHHHT-

pLDDT: mean 86.73, std 9.39, range [51.22, 97.12]

Sequence (126 aa):
MSELLQWDHLLSKYIHVWLWSILFSATTGVGYMLVAYRGERWGSLSIGILIIVAFGAVSVLLSLYSLGRFLVGYLLPAFFTEATIDEADKKRAGTRLAKSFRFLILAILARLVIGAAESVLAILRF

Radius of gyration: 19.52 Å; chains: 1; bounding box: 46×28×54 Å